Protein AF-A0A932YLR1-F1 (afdb_monomer_lite)

Radius of gyration: 14.88 Å; chains: 1; bounding box: 36×33×37 Å

Secondary structure (DSSP, 8-state):
-HHHHHH--BPPP-TTS---BSEETTEE----S-HHHHHHHTTT-EEEEETTTS-TTS-EEEEEE-TTS-EEEEEEE-

Foldseek 3Di:
DVQCVPPFDWDDADPVRDTDGQDGDPDGDDDLPDVVVVCVVQAQHKDKDAPVSDDPPAQFPDFDADPVRHTGITIHGD

Structure (mmCIF, N/CA/C/O backbone):
data_AF-A0A932YLR1-F1
#
_entry.id   AF-A0A932YLR1-F1
#
loop_
_atom_site.group_PDB
_atom_site.id
_atom_site.type_symbol
_atom_site.label_atom_id
_atom_site.label_alt_id
_atom_site.label_comp_id
_atom_site.label_asym_id
_atom_site.label_entity_id
_atom_site.label_seq_id
_atom_site.pdbx_PDB_ins_code
_atom_site.Cartn_x
_atom_site.Cartn_y
_atom_site.Cartn_z
_atom_site.occupancy
_atom_site.B_iso_or_equiv
_atom_site.auth_seq_id
_atom_site.auth_comp_id
_atom_site.auth_asym_id
_atom_site.auth_atom_id
_atom_site.pdbx_PDB_model_num
ATOM 1 N N . PRO A 1 1 ? 5.910 -22.671 -11.356 1.00 56.12 1 PRO A N 1
ATOM 2 C CA . PRO A 1 1 ? 7.292 -22.380 -11.821 1.00 56.12 1 PRO A CA 1
ATOM 3 C C . PRO A 1 1 ? 7.360 -21.825 -13.256 1.00 56.12 1 PRO A C 1
ATOM 5 O O . PRO A 1 1 ? 8.119 -20.895 -13.489 1.00 56.12 1 PRO A O 1
ATOM 8 N N . GLU A 1 2 ? 6.554 -22.342 -14.195 1.00 52.97 2 GLU A N 1
ATOM 9 C CA . GLU A 1 2 ? 6.606 -21.938 -15.617 1.00 52.97 2 GLU A CA 1
ATOM 10 C C . GLU A 1 2 ? 6.237 -20.471 -15.896 1.00 52.97 2 GLU A C 1
ATOM 12 O O . GLU A 1 2 ? 6.850 -19.850 -16.758 1.00 52.97 2 GLU A O 1
ATOM 17 N N . LYS A 1 3 ? 5.277 -19.890 -15.160 1.00 54.28 3 LYS A N 1
ATOM 18 C CA . LYS A 1 3 ? 4.883 -18.477 -15.339 1.00 54.28 3 LYS A CA 1
ATOM 19 C C . LYS A 1 3 ? 5.932 -17.487 -14.838 1.00 54.28 3 LYS A C 1
ATOM 21 O O . LYS A 1 3 ? 6.138 -16.454 -15.457 1.00 54.28 3 LYS A O 1
ATOM 26 N N . PHE A 1 4 ? 6.641 -17.841 -13.761 1.00 56.31 4 PHE A N 1
ATOM 27 C CA . PHE A 1 4 ? 7.682 -16.983 -13.195 1.00 56.31 4 PHE A CA 1
ATOM 28 C C . PHE A 1 4 ? 8.753 -16.689 -14.237 1.00 56.31 4 PHE A C 1
ATOM 30 O O . PHE A 1 4 ? 9.070 -15.532 -14.464 1.00 56.31 4 PHE A O 1
ATOM 37 N N . GLN A 1 5 ? 9.211 -17.711 -14.966 1.00 56.38 5 GLN A N 1
ATOM 38 C CA . GLN A 1 5 ? 10.316 -17.567 -15.909 1.00 56.38 5 GLN A CA 1
ATOM 39 C C . GLN A 1 5 ? 10.030 -16.684 -17.136 1.00 56.38 5 GLN A C 1
ATOM 41 O O . GLN A 1 5 ? 10.985 -16.206 -17.738 1.00 56.38 5 GLN A O 1
ATOM 46 N N . LYS A 1 6 ? 8.764 -16.440 -17.506 1.00 59.97 6 LYS A N 1
ATOM 47 C CA . LYS A 1 6 ? 8.424 -15.679 -18.723 1.00 59.97 6 LYS A CA 1
ATOM 48 C C . LYS A 1 6 ? 8.246 -14.175 -18.514 1.00 59.97 6 LYS A C 1
ATOM 50 O O . LYS A 1 6 ? 8.431 -13.433 -19.470 1.00 59.97 6 LYS A O 1
ATOM 55 N N . GLU A 1 7 ? 7.890 -13.737 -17.308 1.00 60.31 7 GLU A N 1
ATOM 56 C CA . GLU A 1 7 ? 7.410 -12.360 -17.077 1.00 60.31 7 GLU A CA 1
ATOM 57 C C . GLU A 1 7 ? 8.302 -11.535 -16.139 1.00 60.31 7 GLU A C 1
ATOM 59 O O . GLU A 1 7 ? 8.208 -10.312 -16.123 1.00 60.31 7 GLU A O 1
ATOM 64 N N . HIS A 1 8 ? 9.201 -12.170 -15.381 1.00 58.25 8 HIS A N 1
ATOM 65 C CA . HIS A 1 8 ? 10.088 -11.449 -14.470 1.00 58.25 8 HIS A CA 1
ATOM 66 C C . HIS A 1 8 ? 11.215 -10.717 -15.226 1.00 58.25 8 HIS A C 1
ATOM 68 O O . HIS A 1 8 ? 12.240 -11.294 -15.589 1.00 58.25 8 HIS A O 1
ATOM 74 N N . VAL A 1 9 ? 11.050 -9.410 -15.429 1.00 64.31 9 VAL A N 1
ATOM 75 C CA . VAL A 1 9 ? 12.173 -8.518 -15.743 1.00 64.31 9 VAL A CA 1
ATOM 76 C C . VAL A 1 9 ? 12.800 -8.101 -14.418 1.00 64.31 9 VAL A C 1
ATOM 78 O O . VAL A 1 9 ? 12.226 -7.326 -13.654 1.00 64.31 9 VAL A O 1
ATOM 81 N N . LEU A 1 10 ? 13.970 -8.662 -14.116 1.00 68.94 10 LEU A N 1
ATOM 82 C CA . LEU A 1 10 ? 14.741 -8.270 -12.940 1.00 68.94 10 LEU A CA 1
ATOM 83 C C . LEU A 1 10 ? 15.253 -6.838 -13.108 1.00 68.94 10 LEU A C 1
ATOM 85 O O . LEU A 1 10 ? 15.786 -6.478 -14.160 1.00 68.94 10 LEU A O 1
ATOM 89 N N . THR A 1 11 ? 15.143 -6.035 -12.052 1.00 72.94 11 THR A N 1
ATOM 90 C CA . THR A 1 11 ? 15.820 -4.740 -12.000 1.00 72.94 11 THR A CA 1
ATOM 91 C C . THR A 1 11 ? 17.336 -4.926 -12.027 1.00 72.94 11 THR A C 1
ATOM 93 O O . THR A 1 11 ? 17.877 -5.987 -11.677 1.00 72.94 11 THR A O 1
ATOM 96 N N . ALA A 1 12 ? 18.042 -3.874 -12.451 1.00 76.50 12 ALA A N 1
ATOM 97 C CA . ALA A 1 12 ? 19.488 -3.819 -12.300 1.00 76.50 12 ALA A CA 1
ATOM 98 C C . ALA A 1 12 ? 19.860 -4.106 -10.839 1.00 76.50 12 ALA A C 1
ATOM 100 O O . ALA A 1 12 ? 19.175 -3.650 -9.922 1.00 76.50 12 ALA A O 1
ATOM 101 N N . ARG A 1 13 ? 20.930 -4.880 -10.640 1.00 78.44 13 ARG A N 1
ATOM 102 C CA . ARG A 1 13 ? 21.390 -5.230 -9.297 1.00 78.44 13 ARG A CA 1
ATOM 103 C C . ARG A 1 13 ? 21.680 -3.967 -8.496 1.00 78.44 13 ARG A C 1
ATOM 105 O O . ARG A 1 13 ? 22.304 -3.035 -9.004 1.00 78.44 13 ARG A O 1
ATOM 112 N N . ASP A 1 14 ? 21.251 -3.968 -7.247 1.00 76.75 14 ASP A N 1
ATOM 113 C CA . ASP A 1 14 ? 21.595 -2.928 -6.295 1.00 76.75 14 ASP A CA 1
ATOM 114 C C . ASP A 1 14 ? 23.080 -3.007 -5.880 1.00 76.75 14 ASP A C 1
ATOM 116 O O . ASP A 1 14 ? 23.852 -3.861 -6.332 1.00 76.75 14 ASP A O 1
ATOM 120 N N . LYS A 1 15 ? 23.494 -2.104 -4.982 1.00 78.06 15 LYS A N 1
ATOM 121 C CA . LYS A 1 15 ? 24.872 -2.031 -4.460 1.00 78.06 15 LYS A CA 1
ATOM 122 C C . LYS A 1 15 ? 25.308 -3.280 -3.678 1.00 78.06 15 LYS A C 1
ATOM 124 O O . LYS A 1 15 ? 26.494 -3.417 -3.391 1.00 78.06 15 LYS A O 1
ATOM 129 N N . PHE A 1 16 ? 24.376 -4.166 -3.336 1.00 79.56 16 PHE A N 1
ATOM 130 C CA . PHE A 1 16 ? 24.601 -5.399 -2.588 1.00 79.56 16 PHE A CA 1
ATOM 131 C C . PHE A 1 16 ? 24.449 -6.654 -3.467 1.00 79.56 16 PHE A C 1
ATOM 133 O O . PHE A 1 16 ? 24.659 -7.767 -2.990 1.00 79.56 16 PHE A O 1
ATOM 140 N N . GLY A 1 17 ? 24.149 -6.489 -4.760 1.00 76.56 17 GLY A N 1
ATOM 141 C CA . GLY A 1 17 ? 24.026 -7.577 -5.725 1.00 76.56 17 GLY A CA 1
ATOM 142 C C . GLY A 1 17 ? 22.628 -8.191 -5.825 1.00 76.56 17 GLY A C 1
ATOM 143 O O . GLY A 1 17 ? 22.472 -9.183 -6.542 1.00 76.56 17 GLY A O 1
ATOM 144 N N . PHE A 1 18 ? 21.620 -7.620 -5.160 1.00 78.69 18 PHE A N 1
ATOM 145 C CA . PHE A 1 18 ? 20.239 -8.094 -5.232 1.00 78.69 18 PHE A CA 1
ATOM 146 C C . PHE A 1 18 ? 19.487 -7.428 -6.383 1.00 78.69 18 PHE A C 1
ATOM 148 O O . PHE A 1 18 ? 19.654 -6.242 -6.653 1.00 78.69 18 PHE A O 1
ATOM 155 N N . SER A 1 19 ? 18.638 -8.200 -7.058 1.00 76.94 19 SER A N 1
ATOM 156 C CA . SER A 1 19 ? 17.665 -7.687 -8.024 1.00 76.94 19 SER A CA 1
ATOM 157 C C . SER A 1 19 ? 16.267 -7.844 -7.447 1.00 76.94 19 SER A C 1
ATOM 159 O O . SER A 1 19 ? 15.960 -8.852 -6.809 1.00 76.94 19 SER A O 1
ATOM 161 N N . THR A 1 20 ? 15.413 -6.867 -7.710 1.00 77.88 20 THR A N 1
ATOM 162 C CA . THR A 1 20 ? 14.000 -6.882 -7.333 1.00 77.88 20 THR A CA 1
ATOM 163 C C . THR A 1 20 ? 13.127 -7.071 -8.566 1.00 77.88 20 THR A C 1
ATOM 165 O O . THR A 1 20 ? 13.513 -6.744 -9.689 1.00 77.88 20 THR A O 1
ATOM 168 N N . VAL A 1 21 ? 11.944 -7.639 -8.366 1.00 83.12 21 VAL A N 1
ATOM 169 C CA . VAL A 1 21 ? 10.914 -7.734 -9.402 1.00 83.12 21 VAL A CA 1
ATOM 170 C C . VAL A 1 21 ? 9.929 -6.598 -9.150 1.00 83.12 21 VAL A C 1
ATOM 172 O O . VAL A 1 21 ? 9.382 -6.515 -8.054 1.00 83.12 21 VAL A O 1
ATOM 175 N N . ARG A 1 22 ? 9.733 -5.717 -10.136 1.00 86.00 22 ARG A N 1
ATOM 176 C CA . ARG A 1 22 ? 8.731 -4.636 -10.056 1.00 86.00 22 ARG A CA 1
ATOM 177 C C . ARG A 1 22 ? 7.357 -5.070 -10.536 1.00 86.00 22 ARG A C 1
ATOM 179 O O . ARG A 1 22 ? 6.357 -4.570 -10.048 1.00 86.00 22 ARG A O 1
ATOM 186 N N . ASP A 1 23 ? 7.316 -6.041 -11.436 1.00 86.50 23 ASP A N 1
ATOM 187 C CA . ASP A 1 23 ? 6.088 -6.506 -12.059 1.00 86.50 23 ASP A CA 1
ATOM 188 C C . ASP A 1 23 ? 6.066 -8.027 -12.056 1.00 86.50 23 ASP A C 1
ATOM 190 O O . ASP A 1 23 ? 7.017 -8.685 -12.490 1.00 86.50 23 ASP A O 1
ATOM 194 N N . PHE A 1 24 ? 4.981 -8.593 -11.543 1.00 84.50 24 PHE A N 1
ATOM 195 C CA . PHE A 1 24 ? 4.759 -10.029 -11.557 1.00 84.50 24 PHE A CA 1
ATOM 196 C C . PHE A 1 24 ? 3.275 -10.322 -11.755 1.00 84.50 24 PHE A C 1
ATOM 198 O O . PHE A 1 24 ? 2.468 -10.040 -10.868 1.00 84.50 24 PHE A O 1
ATOM 205 N N . ASP A 1 25 ? 2.915 -10.928 -12.891 1.00 85.75 25 ASP A N 1
ATOM 206 C CA . ASP A 1 25 ? 1.520 -11.164 -13.277 1.00 85.75 25 ASP A CA 1
ATOM 207 C C . ASP A 1 25 ? 0.725 -9.836 -13.230 1.00 85.75 25 ASP A C 1
ATOM 209 O O . ASP A 1 25 ? 1.066 -8.877 -13.921 1.00 85.75 25 ASP A O 1
ATOM 213 N N . LYS A 1 26 ? -0.292 -9.737 -12.371 1.00 87.44 26 LYS A N 1
ATOM 214 C CA . LYS A 1 26 ? -1.102 -8.527 -12.148 1.00 87.44 26 LYS A CA 1
ATOM 215 C C . LYS A 1 26 ? -0.630 -7.643 -10.987 1.00 87.44 26 LYS A C 1
ATOM 217 O O . LYS A 1 26 ? -1.353 -6.729 -10.592 1.00 87.44 26 LYS A O 1
ATOM 222 N N . PHE A 1 27 ? 0.499 -7.972 -10.367 1.00 88.94 27 PHE A N 1
ATOM 223 C CA . PHE A 1 27 ? 1.033 -7.247 -9.220 1.00 88.94 27 PHE A CA 1
ATOM 224 C C . PHE A 1 27 ? 2.124 -6.284 -9.668 1.00 88.94 27 PHE A C 1
ATOM 226 O O . PHE A 1 27 ? 3.033 -6.670 -10.403 1.00 88.94 27 PHE A O 1
ATOM 233 N N . HIS A 1 28 ? 2.036 -5.058 -9.166 1.00 90.25 28 HIS A N 1
ATOM 234 C CA . HIS A 1 28 ? 3.039 -4.024 -9.344 1.00 90.25 28 HIS A CA 1
ATOM 235 C C . HIS A 1 28 ? 3.612 -3.646 -7.977 1.00 90.25 28 HIS A C 1
ATOM 237 O O . HIS A 1 28 ? 2.857 -3.443 -7.024 1.00 90.25 28 HIS A O 1
ATOM 243 N N . PHE A 1 29 ? 4.936 -3.583 -7.882 1.00 89.94 29 PHE A N 1
ATOM 244 C CA . PHE A 1 29 ? 5.681 -3.283 -6.666 1.00 89.94 29 PHE A CA 1
ATOM 245 C C . PHE A 1 29 ? 6.493 -2.006 -6.877 1.00 89.94 29 PHE A C 1
ATOM 247 O O . PHE A 1 29 ? 7.462 -1.983 -7.641 1.00 89.94 29 PHE A O 1
ATOM 254 N N . GLU A 1 30 ? 6.114 -0.957 -6.158 1.00 88.44 30 GLU A N 1
ATOM 255 C CA . GLU A 1 30 ? 6.825 0.315 -6.105 1.00 88.44 30 GLU A CA 1
ATOM 256 C C . GLU A 1 30 ? 6.711 0.933 -4.707 1.00 88.44 30 GLU A C 1
ATOM 258 O O . GLU A 1 30 ? 5.888 0.505 -3.898 1.00 88.44 30 GLU A O 1
ATOM 263 N N . GLU A 1 31 ? 7.558 1.920 -4.430 1.00 88.62 31 GLU A N 1
ATOM 264 C CA . GLU A 1 31 ? 7.475 2.733 -3.215 1.00 88.62 31 GLU A CA 1
ATOM 265 C C . GLU A 1 31 ? 6.308 3.725 -3.329 1.00 88.62 31 GLU A C 1
ATOM 267 O O . GLU A 1 31 ? 6.081 4.319 -4.389 1.00 88.62 31 GLU A O 1
ATOM 272 N N . ILE A 1 32 ? 5.559 3.914 -2.240 1.00 88.94 32 ILE A N 1
ATOM 273 C CA . ILE A 1 32 ? 4.431 4.852 -2.189 1.00 88.94 32 ILE A CA 1
ATOM 274 C C . ILE A 1 32 ? 4.925 6.180 -1.597 1.00 88.94 32 ILE A C 1
ATOM 276 O O . ILE A 1 32 ? 4.653 6.509 -0.447 1.00 88.94 32 ILE A O 1
ATOM 280 N N . ASP A 1 33 ? 5.654 6.961 -2.396 1.00 85.06 33 ASP A N 1
ATOM 281 C CA . ASP A 1 33 ? 6.181 8.266 -1.955 1.00 85.06 33 ASP A CA 1
ATOM 282 C C . ASP A 1 33 ? 5.141 9.390 -2.050 1.00 85.06 33 ASP A C 1
ATOM 284 O O . ASP A 1 33 ? 5.095 10.311 -1.233 1.00 85.06 33 ASP A O 1
ATOM 288 N N . LYS A 1 34 ? 4.308 9.341 -3.095 1.00 85.88 34 LYS A N 1
ATOM 289 C CA . LYS A 1 34 ? 3.273 10.337 -3.384 1.00 85.88 34 LYS A CA 1
ATOM 290 C C . LYS A 1 34 ? 1.958 9.633 -3.638 1.00 85.88 34 LYS A C 1
ATOM 292 O O . LYS A 1 34 ? 1.699 9.154 -4.745 1.00 85.88 34 LYS A O 1
ATOM 297 N N . TRP A 1 35 ? 1.124 9.594 -2.605 1.00 86.94 35 TRP A N 1
ATOM 298 C CA . TRP A 1 35 ? -0.146 8.881 -2.635 1.00 86.94 35 TRP A CA 1
ATOM 299 C C . TRP A 1 35 ? -0.998 9.247 -3.856 1.00 86.94 35 TRP A C 1
ATOM 301 O O . TRP A 1 35 ? -1.529 8.373 -4.525 1.00 86.94 35 TRP A O 1
ATOM 311 N N . GLU A 1 36 ? -1.091 10.527 -4.192 1.00 88.81 36 GLU A N 1
ATOM 312 C CA . GLU A 1 36 ? -1.931 11.059 -5.263 1.00 88.81 36 GLU A CA 1
ATOM 313 C C . GLU A 1 36 ? -1.510 10.518 -6.638 1.00 88.81 36 GLU A C 1
ATOM 315 O O . GLU A 1 36 ? -2.364 10.126 -7.431 1.00 88.81 36 GLU A O 1
ATOM 320 N N . GLU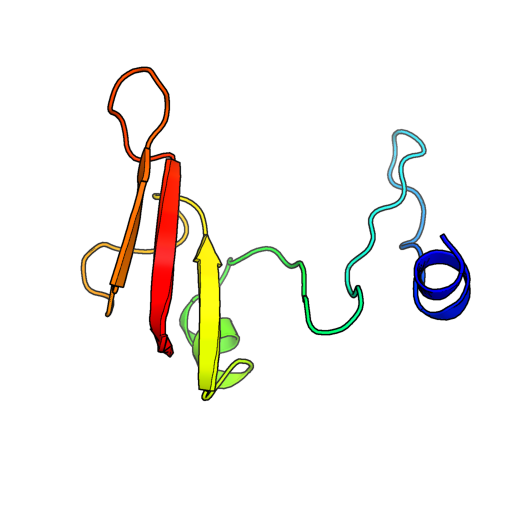 A 1 37 ? -0.205 10.396 -6.894 1.00 90.12 37 GLU A N 1
ATOM 321 C CA . GLU A 1 37 ? 0.318 9.840 -8.148 1.00 90.12 37 GLU A CA 1
ATOM 322 C C . GLU A 1 37 ? 0.060 8.327 -8.247 1.00 90.12 37 GLU A C 1
ATOM 324 O O . GLU A 1 37 ? -0.221 7.805 -9.327 1.00 90.12 37 GLU A O 1
ATOM 329 N N . VAL A 1 38 ? 0.135 7.600 -7.127 1.00 89.25 38 VAL A N 1
ATOM 330 C CA . VAL A 1 38 ? -0.211 6.167 -7.060 1.00 89.25 38 VAL A CA 1
ATOM 331 C C . VAL A 1 38 ? -1.720 5.984 -7.259 1.00 89.25 38 VAL A C 1
ATOM 333 O O . VAL A 1 38 ? -2.159 5.182 -8.083 1.00 89.25 38 VAL A O 1
ATOM 336 N N . ASN A 1 39 ? -2.528 6.789 -6.575 1.00 86.50 39 ASN A N 1
ATOM 337 C CA . ASN A 1 39 ? -3.984 6.756 -6.640 1.00 86.50 39 ASN A CA 1
ATOM 338 C C . ASN A 1 39 ? -4.500 7.039 -8.061 1.00 86.50 39 ASN A C 1
ATOM 340 O O . ASN A 1 39 ? -5.475 6.440 -8.512 1.00 86.50 39 ASN A O 1
ATOM 344 N N . GLU A 1 40 ? -3.855 7.940 -8.799 1.00 88.81 40 GLU A N 1
ATOM 345 C CA . GLU A 1 40 ? -4.222 8.211 -10.188 1.00 88.81 40 GLU A CA 1
ATOM 346 C C . GLU A 1 40 ? -3.786 7.116 -11.162 1.00 88.81 40 GLU A C 1
ATOM 348 O O . GLU A 1 40 ? -4.528 6.836 -12.108 1.00 88.81 40 GLU A O 1
ATOM 353 N N . ARG A 1 41 ? -2.619 6.496 -10.942 1.00 88.94 41 ARG A N 1
ATOM 354 C CA . ARG A 1 41 ? -2.091 5.431 -11.809 1.00 88.94 41 ARG A CA 1
ATOM 355 C C . ARG A 1 41 ? -2.843 4.113 -11.644 1.00 88.94 41 ARG A C 1
ATOM 357 O O . ARG A 1 41 ? -3.136 3.461 -12.643 1.00 88.94 41 ARG A O 1
ATOM 364 N N . PHE A 1 42 ? -3.203 3.739 -10.417 1.00 87.75 42 PHE A N 1
ATOM 365 C CA . PHE A 1 42 ? -3.817 2.442 -10.104 1.00 87.75 42 PHE A CA 1
ATOM 366 C C . PHE A 1 42 ? -5.318 2.545 -9.825 1.00 87.75 42 PHE A C 1
ATOM 368 O O . PHE A 1 42 ? -5.806 2.034 -8.816 1.00 87.75 42 PHE A O 1
ATOM 375 N N . ARG A 1 43 ? -6.066 3.217 -10.711 1.00 85.81 43 ARG A N 1
ATOM 376 C CA . ARG A 1 43 ? -7.538 3.280 -10.625 1.00 85.81 43 ARG A CA 1
ATOM 377 C C . ARG A 1 43 ? -8.150 1.887 -10.797 1.00 85.81 43 ARG A C 1
ATOM 379 O O . ARG A 1 43 ? -7.732 1.149 -11.688 1.00 85.81 43 ARG A O 1
ATOM 386 N N . ASN A 1 44 ? -9.177 1.563 -10.009 1.00 87.75 44 ASN A N 1
ATOM 387 C CA . ASN A 1 44 ? -9.811 0.238 -9.943 1.00 87.75 44 ASN A CA 1
ATOM 388 C C . ASN A 1 44 ? -8.855 -0.863 -9.452 1.00 87.75 44 ASN A C 1
ATOM 390 O O . ASN A 1 44 ? -8.897 -2.003 -9.925 1.00 87.75 44 ASN A O 1
ATOM 394 N N . GLY A 1 45 ? -7.970 -0.504 -8.524 1.00 90.12 45 GLY A N 1
ATOM 395 C CA . GLY A 1 45 ? -6.934 -1.368 -7.971 1.00 90.12 45 GLY A CA 1
ATOM 396 C C . GLY A 1 45 ? -7.063 -1.545 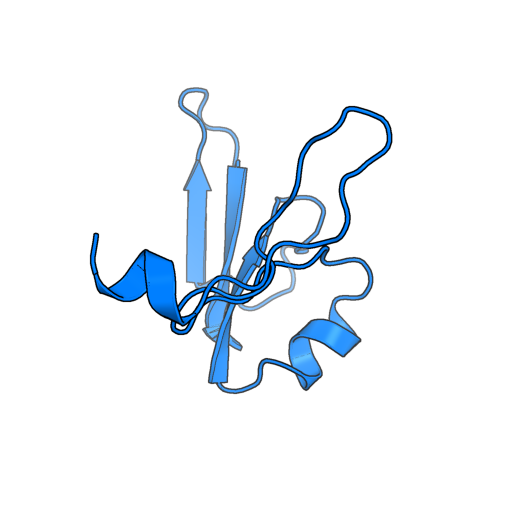-6.460 1.00 90.12 45 GLY A C 1
ATOM 397 O O . GLY A 1 45 ? -7.754 -0.792 -5.773 1.00 90.12 45 GLY A O 1
ATOM 398 N N . LEU A 1 46 ? -6.363 -2.549 -5.930 1.00 92.75 46 LEU A N 1
ATOM 399 C CA . LEU A 1 46 ? -6.092 -2.637 -4.497 1.00 92.75 46 LEU A CA 1
ATOM 400 C C . LEU A 1 46 ? -4.682 -2.125 -4.247 1.00 92.75 46 LEU A C 1
ATOM 402 O O . LEU A 1 46 ? -3.724 -2.675 -4.787 1.00 92.75 46 LEU A O 1
ATOM 406 N N . ILE A 1 47 ? -4.571 -1.099 -3.411 1.00 93.69 47 ILE A N 1
ATOM 407 C CA . ILE A 1 47 ? -3.285 -0.553 -2.985 1.00 93.69 47 ILE A CA 1
ATOM 408 C C . ILE A 1 47 ? -3.007 -1.083 -1.583 1.00 93.69 47 ILE A C 1
ATOM 410 O O . ILE A 1 47 ? -3.848 -0.964 -0.688 1.00 93.69 47 ILE A O 1
ATOM 414 N N . ILE A 1 48 ? -1.841 -1.699 -1.402 1.00 94.50 48 ILE A N 1
ATOM 415 C CA . ILE A 1 48 ? -1.374 -2.224 -0.119 1.00 94.50 48 ILE A CA 1
ATOM 416 C C . ILE A 1 48 ? -0.101 -1.468 0.231 1.00 94.50 48 ILE A C 1
ATOM 418 O O . ILE A 1 48 ? 0.836 -1.459 -0.560 1.00 94.50 48 ILE A O 1
ATOM 422 N N . GLY A 1 49 ? -0.073 -0.864 1.411 1.00 93.31 49 GLY A N 1
ATOM 423 C CA . GLY A 1 49 ? 1.070 -0.099 1.897 1.00 93.31 49 GLY A CA 1
ATOM 424 C C . GLY A 1 49 ? 1.173 -0.169 3.410 1.00 93.31 49 GLY A C 1
ATOM 425 O O . GLY A 1 49 ? 0.278 -0.674 4.096 1.00 93.31 49 GLY A O 1
ATOM 426 N N . THR A 1 50 ? 2.289 0.301 3.940 1.00 93.44 50 THR A N 1
ATOM 427 C CA . THR A 1 50 ? 2.537 0.399 5.377 1.00 93.44 50 THR A CA 1
ATOM 428 C C . THR A 1 50 ? 1.625 1.432 6.040 1.00 93.44 50 THR A C 1
ATOM 430 O O . THR A 1 50 ? 0.866 2.164 5.398 1.00 93.44 50 THR A O 1
ATOM 433 N N . THR A 1 51 ? 1.673 1.487 7.369 1.00 90.69 51 THR A N 1
ATOM 434 C CA . THR A 1 51 ? 0.915 2.473 8.148 1.00 90.69 51 THR A CA 1
ATOM 435 C C . THR A 1 51 ? 1.325 3.911 7.886 1.00 90.69 51 THR A C 1
ATOM 437 O O . THR A 1 51 ? 0.487 4.784 8.110 1.00 90.69 51 THR A O 1
ATOM 440 N N . ASP A 1 52 ? 2.567 4.110 7.441 1.00 90.50 52 ASP A N 1
ATOM 441 C CA . ASP A 1 52 ? 3.200 5.411 7.235 1.00 90.50 52 ASP A CA 1
ATOM 442 C C . ASP A 1 52 ? 3.023 5.885 5.783 1.00 90.50 52 ASP A C 1
ATOM 444 O O . ASP A 1 52 ? 2.913 7.079 5.538 1.00 90.50 52 ASP A O 1
ATOM 448 N N . GLU A 1 53 ? 2.927 4.953 4.828 1.00 91.00 53 GLU A N 1
ATOM 449 C CA . GLU A 1 53 ? 2.625 5.247 3.418 1.00 91.00 53 GLU A CA 1
ATOM 450 C C . GLU A 1 53 ? 1.143 5.579 3.180 1.00 91.00 53 GLU A C 1
ATOM 452 O O . GLU A 1 53 ? 0.802 6.301 2.244 1.00 91.00 53 GLU A O 1
ATOM 457 N N . ILE A 1 54 ? 0.239 5.022 3.996 1.00 90.50 54 ILE A N 1
ATOM 458 C CA . ILE A 1 54 ? -1.211 5.172 3.824 1.00 90.50 54 ILE A CA 1
ATOM 459 C C . ILE A 1 54 ? -1.834 5.797 5.068 1.00 90.50 54 ILE A C 1
ATOM 461 O O . ILE A 1 54 ? -2.009 5.140 6.095 1.00 90.50 54 ILE A O 1
ATOM 465 N N . ASP A 1 55 ? -2.285 7.041 4.958 1.00 87.56 55 ASP A N 1
ATOM 466 C CA . ASP A 1 55 ? -2.981 7.728 6.047 1.00 87.56 55 ASP A CA 1
ATOM 467 C C . ASP A 1 55 ? -4.359 7.123 6.366 1.00 87.56 55 ASP A C 1
ATOM 469 O O . ASP A 1 55 ? -5.071 6.614 5.499 1.00 87.56 55 ASP A O 1
ATOM 473 N N . ASP A 1 56 ? -4.793 7.242 7.626 1.00 83.56 56 ASP A N 1
ATOM 474 C CA . ASP A 1 56 ? -6.099 6.731 8.078 1.00 83.56 56 ASP A CA 1
ATOM 475 C C . ASP A 1 56 ? -7.316 7.486 7.507 1.00 83.56 56 ASP A C 1
ATOM 477 O O . ASP A 1 56 ? -8.443 7.015 7.644 1.00 83.56 56 ASP A O 1
ATOM 481 N N . GLY A 1 57 ? -7.103 8.620 6.829 1.00 80.56 57 GLY A N 1
ATOM 482 C CA . GLY A 1 57 ? -8.148 9.374 6.124 1.00 80.56 57 GLY A CA 1
ATOM 483 C C . GLY A 1 57 ? -8.547 8.799 4.758 1.00 80.56 57 GLY A C 1
ATOM 484 O O . GLY A 1 57 ? -9.388 9.381 4.075 1.00 80.56 57 GLY A O 1
ATOM 485 N N . ARG A 1 58 ? -7.936 7.689 4.328 1.00 85.88 58 ARG A N 1
ATOM 486 C CA . ARG A 1 58 ? -8.216 7.034 3.041 1.00 85.88 58 ARG A CA 1
ATOM 487 C C . ARG A 1 58 ? -9.279 5.940 3.188 1.00 85.88 58 ARG A C 1
ATOM 489 O O . ARG A 1 58 ? -9.622 5.523 4.294 1.00 85.88 58 ARG A O 1
ATOM 496 N N . ASN A 1 59 ? -9.790 5.444 2.060 1.00 89.75 59 ASN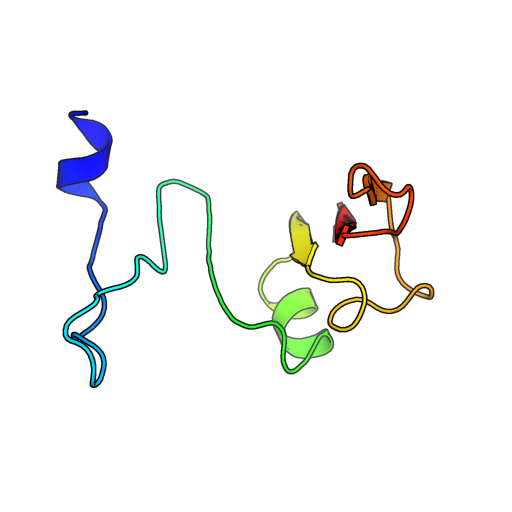 A N 1
ATOM 497 C CA . ASN A 1 59 ? -10.785 4.366 2.006 1.00 89.75 59 ASN A CA 1
ATOM 498 C C . ASN A 1 59 ? -10.177 2.992 2.367 1.00 89.75 59 ASN A C 1
ATOM 500 O O . ASN A 1 59 ? -10.017 2.112 1.520 1.00 89.75 59 ASN A O 1
ATOM 504 N N . ILE A 1 60 ? -9.780 2.824 3.630 1.00 93.06 60 ILE A N 1
ATOM 505 C CA . ILE A 1 60 ? -9.151 1.603 4.132 1.00 93.06 60 ILE A CA 1
ATOM 506 C C . ILE A 1 60 ? -10.221 0.530 4.321 1.00 93.06 60 ILE A C 1
ATOM 508 O O . ILE A 1 60 ? -11.037 0.598 5.240 1.00 93.06 60 ILE A O 1
ATOM 512 N N . ILE A 1 61 ? -10.167 -0.500 3.482 1.00 95.12 61 ILE A N 1
ATOM 513 C CA . ILE A 1 61 ? -11.085 -1.643 3.537 1.00 95.12 61 ILE A CA 1
ATOM 514 C C . ILE A 1 61 ? -10.572 -2.751 4.462 1.00 95.12 61 ILE A C 1
ATOM 516 O O . ILE A 1 61 ? -11.351 -3.582 4.927 1.00 95.12 61 ILE A O 1
ATOM 520 N N . HIS A 1 62 ? -9.261 -2.789 4.727 1.00 95.06 62 HIS A N 1
ATOM 521 C CA . HIS A 1 62 ? -8.658 -3.812 5.574 1.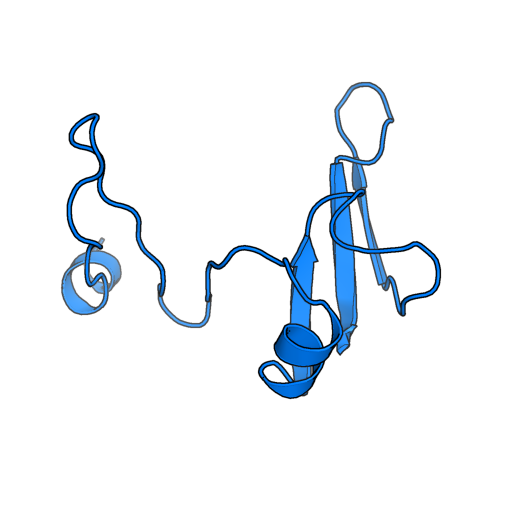00 95.06 62 HIS A CA 1
ATOM 522 C C . HIS A 1 62 ? -7.336 -3.361 6.206 1.00 95.06 62 HIS A C 1
ATOM 524 O O . HIS A 1 62 ? -6.594 -2.564 5.632 1.00 95.06 62 HIS A O 1
ATOM 530 N N . ARG A 1 63 ? -7.026 -3.910 7.386 1.00 95.62 63 ARG A N 1
ATOM 531 C CA . ARG A 1 63 ? -5.749 -3.730 8.089 1.00 95.62 63 ARG A CA 1
ATOM 532 C C . ARG A 1 63 ? -5.154 -5.101 8.392 1.00 95.62 63 ARG A C 1
ATOM 534 O O . ARG A 1 63 ? -5.823 -5.941 8.986 1.00 95.62 63 ARG A O 1
ATOM 541 N N . ILE A 1 64 ? -3.903 -5.306 7.999 1.00 95.06 64 ILE A N 1
ATOM 542 C CA . ILE A 1 64 ? -3.117 -6.487 8.362 1.00 95.06 64 ILE A CA 1
ATOM 543 C C . ILE A 1 64 ? -2.323 -6.127 9.614 1.00 95.06 64 ILE A C 1
ATOM 545 O O . ILE A 1 64 ? -1.696 -5.071 9.652 1.00 95.06 64 ILE A O 1
ATOM 549 N N . TYR A 1 65 ? -2.338 -6.989 10.628 1.00 95.81 65 TYR A N 1
ATOM 550 C CA . TYR A 1 65 ? -1.685 -6.744 11.915 1.00 95.81 65 TYR A CA 1
ATOM 551 C C . TYR A 1 65 ? -0.483 -7.666 12.113 1.00 95.81 65 TYR A C 1
ATOM 553 O O . TYR A 1 65 ? -0.513 -8.840 11.742 1.00 95.81 65 TYR A O 1
ATOM 561 N N . PHE A 1 66 ? 0.566 -7.143 12.743 1.00 95.25 66 PHE A N 1
ATOM 562 C CA . PHE A 1 66 ? 1.648 -7.961 13.279 1.00 95.25 66 PHE A CA 1
ATOM 563 C C . PHE A 1 66 ? 1.152 -8.814 14.461 1.00 95.25 66 PHE A C 1
ATOM 565 O O . PHE A 1 66 ? 0.161 -8.459 15.105 1.00 95.25 66 PHE A O 1
ATOM 572 N N . PRO A 1 67 ? 1.874 -9.888 14.839 1.00 95.88 67 PRO A N 1
ATOM 573 C CA . PRO A 1 67 ? 1.516 -10.714 15.998 1.00 95.88 67 PRO A CA 1
ATOM 574 C C . PRO A 1 67 ? 1.409 -9.946 17.326 1.00 95.88 67 PRO A C 1
ATOM 576 O O . PRO A 1 67 ? 0.717 -10.382 18.238 1.00 95.88 67 PRO A O 1
ATOM 579 N N . ASN A 1 68 ? 2.074 -8.792 17.439 1.00 95.38 68 ASN A N 1
ATOM 580 C CA . ASN A 1 68 ? 1.992 -7.907 18.606 1.00 95.38 68 ASN A CA 1
ATOM 581 C C . ASN A 1 68 ? 0.733 -7.011 18.622 1.00 95.38 68 ASN A C 1
ATOM 583 O O . ASN A 1 68 ? 0.624 -6.138 19.479 1.00 95.38 68 ASN A O 1
ATOM 587 N N . GLY A 1 69 ? -0.183 -7.181 17.663 1.00 93.75 69 GLY A N 1
ATOM 588 C CA . GLY A 1 69 ? -1.428 -6.422 17.551 1.00 93.75 69 GLY A CA 1
ATOM 589 C C . GLY A 1 69 ? -1.285 -5.026 16.938 1.00 93.75 69 GLY A C 1
ATOM 590 O O . GLY A 1 69 ? -2.287 -4.328 16.803 1.00 93.75 69 GLY A O 1
ATOM 591 N N . LYS A 1 70 ? -0.079 -4.596 16.545 1.00 93.62 70 LYS A N 1
ATOM 592 C CA . LYS A 1 70 ? 0.117 -3.319 15.840 1.00 93.62 70 LYS A CA 1
ATOM 593 C C . LYS A 1 70 ? -0.194 -3.470 14.346 1.00 93.62 70 LYS A C 1
ATOM 595 O O . LYS A 1 70 ? 0.095 -4.528 13.782 1.00 93.62 70 LYS A O 1
ATOM 600 N N . PRO A 1 71 ? -0.770 -2.448 13.690 1.00 92.62 71 PRO A N 1
ATOM 601 C CA . PRO A 1 71 ? -1.011 -2.497 12.253 1.00 92.62 71 PRO A CA 1
ATOM 602 C C . PRO A 1 71 ? 0.320 -2.584 11.495 1.00 92.62 71 PRO A C 1
ATOM 604 O O . PRO A 1 71 ? 1.260 -1.855 11.794 1.00 92.62 71 PRO A O 1
ATOM 607 N N . ALA A 1 72 ? 0.389 -3.512 10.545 1.00 94.00 72 ALA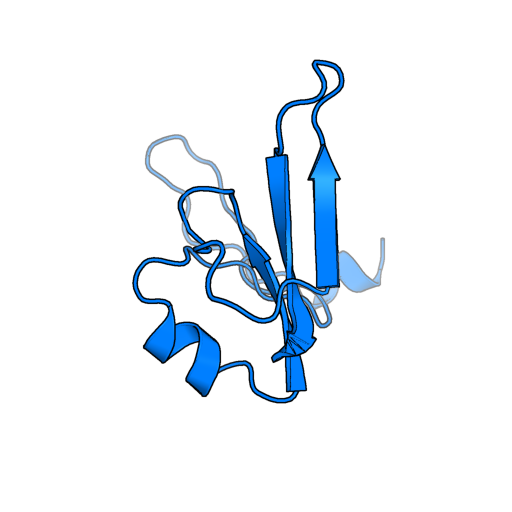 A N 1
ATOM 608 C CA . ALA A 1 72 ? 1.520 -3.720 9.648 1.00 94.00 72 ALA A CA 1
ATOM 609 C C . ALA A 1 72 ? 1.264 -3.044 8.299 1.00 94.00 72 ALA A C 1
ATOM 611 O O . ALA A 1 72 ? 2.063 -2.233 7.843 1.00 94.00 72 ALA A O 1
ATOM 612 N N . PHE A 1 73 ? 0.110 -3.347 7.699 1.00 95.12 73 PHE A N 1
ATOM 613 C CA . PHE A 1 73 ? -0.278 -2.831 6.392 1.00 95.12 73 PHE A CA 1
ATOM 614 C C . PHE A 1 73 ? -1.734 -2.379 6.384 1.00 95.12 73 PHE A C 1
ATOM 616 O O . PHE A 1 73 ? -2.584 -2.924 7.098 1.00 95.12 73 PHE A O 1
ATOM 623 N N . LYS A 1 74 ? -2.024 -1.407 5.530 1.00 95.44 74 LYS A N 1
ATOM 624 C CA . LYS A 1 74 ? -3.361 -0.925 5.196 1.00 95.44 74 LYS A CA 1
ATOM 625 C C . LYS A 1 74 ? -3.660 -1.313 3.748 1.00 95.44 74 LYS A C 1
ATOM 627 O O . LYS A 1 74 ? -2.778 -1.264 2.895 1.00 95.44 74 LYS A O 1
ATOM 632 N N . ILE A 1 75 ? -4.899 -1.721 3.488 1.00 94.62 75 ILE A N 1
ATOM 633 C CA . ILE A 1 75 ? -5.395 -2.033 2.145 1.00 94.62 75 ILE A CA 1
ATOM 634 C C . ILE A 1 75 ? -6.475 -1.022 1.789 1.00 94.62 75 ILE A C 1
ATOM 636 O O . ILE A 1 75 ? -7.450 -0.874 2.533 1.00 94.62 75 ILE A O 1
ATOM 640 N N . VAL A 1 76 ? -6.311 -0.361 0.649 1.00 93.75 76 VAL A N 1
ATOM 641 C CA . VAL A 1 76 ? -7.237 0.641 0.118 1.00 93.75 76 VAL A CA 1
ATOM 642 C C . VAL A 1 76 ? -7.862 0.124 -1.172 1.00 93.75 76 VAL A C 1
ATOM 644 O O . VAL A 1 76 ? -7.156 -0.367 -2.055 1.00 93.75 76 VAL A O 1
ATOM 647 N N . ALA A 1 77 ? -9.188 0.239 -1.271 1.00 90.12 77 ALA A N 1
ATOM 648 C CA . ALA A 1 77 ? -9.893 0.109 -2.543 1.00 90.12 77 ALA A CA 1
ATOM 649 C C . ALA A 1 77 ? -9.898 1.473 -3.237 1.00 90.12 77 ALA A C 1
ATOM 651 O O . ALA A 1 77 ? -10.464 2.426 -2.687 1.00 90.12 77 ALA A O 1
ATOM 652 N N . ASN A 1 78 ? -9.255 1.539 -4.404 1.00 84.06 78 ASN A N 1
ATOM 653 C CA . ASN A 1 78 ? -9.076 2.752 -5.198 1.00 84.06 78 ASN A CA 1
ATOM 654 C C .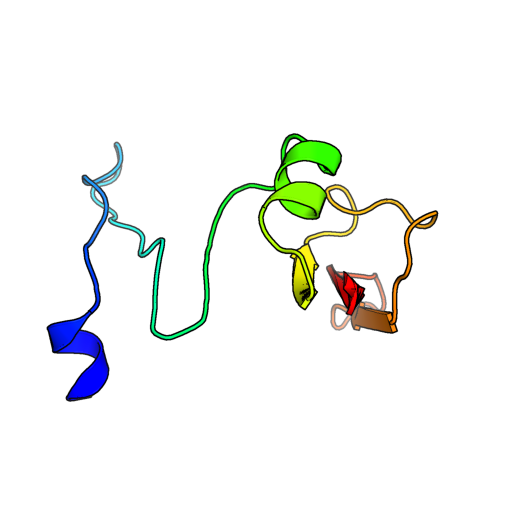 ASN A 1 78 ? -9.908 2.738 -6.480 1.00 84.06 78 ASN A C 1
ATOM 656 O O . ASN A 1 78 ? -9.805 1.742 -7.232 1.00 84.06 78 ASN A O 1
#

pLDDT: mean 84.5, std 11.4, range [52.97, 95.88]

Sequence (78 aa):
PEKFQKEHVLTARDKFGFSTVRDFDKFHFEEIDKWEEVNERFRNGLIIGTTDEIDDGRNIIHRIYFPNGKPAFKIVAN